Protein AF-A0A2L2Z4P5-F1 (afdb_monomer_lite)

Sequence (107 aa):
PPSGTNYYIAVEQLKSRFAKDELLIQIYVRDLLNLVLTQAKSGENFTLRVLYDKLETQLRALETLGVTSEKYEAMLYPLVESALPEELIKEWERTRSRVDDKDDANI

Secondary structure (DSSP, 8-state):
---HHHHHHHHHHHHHHH--HHHHHHHHHHHHHHHHHHHHSSS-PPPHHHHHHHHHHHHHHHHHTT--HHHHHHHHHHHHHHHS-HHHHHHHHHHHHHHHHHHHTT-

Structure (mmCIF, N/CA/C/O backbone):
data_AF-A0A2L2Z4P5-F1
#
_entry.id   AF-A0A2L2Z4P5-F1
#
loop_
_atom_site.group_PDB
_atom_site.id
_atom_site.type_symbol
_atom_site.label_atom_id
_atom_site.label_alt_id
_atom_site.label_comp_id
_atom_site.label_asym_id
_atom_site.label_entity_id
_atom_site.label_seq_id
_atom_site.pdbx_PDB_ins_code
_atom_site.Cartn_x
_atom_site.Cartn_y
_atom_site.Cartn_z
_atom_site.occupancy
_atom_site.B_iso_or_equiv
_atom_site.auth_seq_id
_atom_site.auth_comp_id
_atom_site.auth_asym_id
_atom_site.auth_atom_id
_atom_site.pdbx_PDB_model_num
ATOM 1 N N . PRO A 1 1 ? -23.200 -7.104 33.982 1.00 61.97 1 PRO A N 1
ATOM 2 C CA . PRO A 1 1 ? -24.461 -7.329 33.228 1.00 61.97 1 PRO A CA 1
ATOM 3 C C . PRO A 1 1 ? -24.283 -6.991 31.740 1.00 61.97 1 PRO A C 1
ATOM 5 O O . PRO A 1 1 ? -23.723 -5.938 31.451 1.00 61.97 1 PRO A O 1
ATOM 8 N N . PRO A 1 2 ? -24.699 -7.852 30.800 1.00 66.00 2 PRO A N 1
ATOM 9 C CA . PRO A 1 2 ? -24.714 -7.496 29.385 1.00 66.00 2 PRO A CA 1
ATOM 10 C C . PRO A 1 2 ? -25.730 -6.366 29.160 1.00 66.00 2 PRO A C 1
ATOM 12 O O . PRO A 1 2 ? -26.916 -6.515 29.441 1.00 66.00 2 PRO A O 1
ATOM 15 N N . SER A 1 3 ? -25.239 -5.209 28.721 1.00 78.19 3 SER A N 1
ATOM 16 C CA . SER A 1 3 ? -26.021 -4.015 28.387 1.00 78.19 3 SER A CA 1
ATOM 17 C C . SER A 1 3 ? -25.355 -3.320 27.201 1.00 78.19 3 SER A C 1
ATOM 19 O O . SER A 1 3 ? -24.142 -3.450 27.025 1.00 78.19 3 SER A O 1
ATOM 21 N N . GLY A 1 4 ? -26.114 -2.573 26.392 1.00 81.94 4 GLY A N 1
ATOM 22 C CA . GLY A 1 4 ? -25.573 -1.860 25.221 1.00 81.94 4 GLY A CA 1
ATOM 23 C C . GLY A 1 4 ? -24.356 -0.985 25.552 1.00 81.94 4 GLY A C 1
ATOM 24 O O . GLY A 1 4 ? -23.376 -0.973 24.812 1.00 81.94 4 GLY A O 1
ATOM 25 N N . THR A 1 5 ? -24.366 -0.345 26.723 1.00 85.31 5 THR A N 1
ATOM 26 C CA . THR A 1 5 ? -23.254 0.468 27.236 1.00 85.31 5 THR A CA 1
ATOM 27 C C . THR A 1 5 ? -21.990 -0.355 27.488 1.00 85.31 5 THR A C 1
ATOM 29 O O . THR A 1 5 ? -20.895 0.071 27.132 1.00 85.31 5 THR A O 1
ATOM 32 N N . ASN A 1 6 ? -22.125 -1.562 28.045 1.00 86.12 6 ASN A N 1
ATOM 33 C CA . ASN A 1 6 ? -20.977 -2.431 28.306 1.00 86.12 6 ASN A CA 1
ATOM 34 C C . ASN A 1 6 ? -20.357 -2.985 27.015 1.00 86.12 6 ASN A C 1
ATOM 36 O O . ASN A 1 6 ? -19.147 -3.203 26.979 1.00 86.12 6 ASN A O 1
ATOM 40 N N . TYR A 1 7 ? -21.144 -3.161 25.946 1.00 88.81 7 TYR A N 1
ATOM 41 C CA . TYR A 1 7 ? -20.605 -3.527 24.632 1.00 88.81 7 TYR A CA 1
ATOM 42 C C . TYR A 1 7 ? -19.764 -2.406 24.021 1.00 88.81 7 TYR A C 1
ATOM 44 O O . TYR A 1 7 ? -18.680 -2.682 23.513 1.00 88.81 7 TYR A O 1
ATOM 52 N N . TYR A 1 8 ? -20.212 -1.150 24.114 1.00 90.62 8 TYR A N 1
ATOM 53 C CA . TYR A 1 8 ? -19.430 -0.006 23.636 1.00 90.62 8 TYR A CA 1
ATOM 54 C C . TYR A 1 8 ? -18.069 0.079 24.342 1.00 90.62 8 TYR A C 1
ATOM 56 O O . TYR A 1 8 ? -17.033 0.146 23.684 1.00 90.62 8 TYR A O 1
ATOM 64 N N . ILE A 1 9 ? -18.065 -0.032 25.675 1.00 91.62 9 ILE A N 1
ATOM 65 C CA . ILE A 1 9 ? -16.839 -0.004 26.486 1.00 91.62 9 ILE A CA 1
ATOM 66 C C . ILE A 1 9 ? -15.901 -1.158 26.107 1.00 91.62 9 ILE A C 1
ATOM 68 O O . ILE A 1 9 ? -14.699 -0.950 25.956 1.00 91.62 9 ILE A O 1
ATOM 72 N N . ALA A 1 10 ? -16.431 -2.370 25.912 1.00 92.06 10 ALA A N 1
ATOM 73 C CA . ALA A 1 10 ? -15.626 -3.514 25.488 1.00 92.06 10 ALA A CA 1
ATOM 74 C C . ALA A 1 10 ? -14.997 -3.294 24.101 1.00 92.06 10 ALA A C 1
ATOM 76 O O . ALA A 1 10 ? -13.816 -3.583 23.910 1.00 92.06 10 ALA A O 1
ATOM 77 N N . VAL A 1 11 ? -15.753 -2.743 23.146 1.00 90.31 11 VAL A N 1
ATOM 78 C CA . VAL A 1 11 ? -15.245 -2.415 21.805 1.00 90.31 11 VAL A CA 1
ATOM 79 C C . VAL A 1 11 ? -14.164 -1.337 21.872 1.00 90.31 11 VAL A C 1
ATOM 81 O O . VAL A 1 11 ? -13.130 -1.489 21.225 1.00 90.31 11 VAL A O 1
ATOM 84 N N . GLU A 1 12 ? -14.347 -0.282 22.667 1.00 91.12 12 GLU A N 1
ATOM 85 C CA . GLU A 1 12 ? -13.320 0.752 22.836 1.00 91.12 12 GLU A CA 1
ATOM 86 C C . GLU A 1 12 ? -12.050 0.220 23.492 1.00 91.12 12 GLU A C 1
ATOM 88 O O . GLU A 1 12 ? -10.956 0.525 23.026 1.00 91.12 12 GLU A O 1
ATOM 93 N N . GLN A 1 13 ? -12.162 -0.624 24.520 1.00 90.88 13 GLN A N 1
ATOM 94 C CA . GLN A 1 13 ? -10.989 -1.237 25.144 1.00 90.88 13 GLN A CA 1
ATOM 95 C C . GLN A 1 13 ? -10.231 -2.145 24.171 1.00 90.88 13 GLN A C 1
ATOM 97 O O . GLN A 1 13 ? -8.998 -2.141 24.154 1.00 90.88 13 GLN A O 1
ATOM 102 N N . LEU A 1 14 ? -10.949 -2.893 23.328 1.00 90.50 14 LEU A N 1
ATOM 103 C CA . LEU A 1 14 ? -10.336 -3.704 22.278 1.00 90.50 14 LEU A CA 1
ATOM 104 C C . LEU A 1 14 ? -9.640 -2.828 21.233 1.00 90.50 14 LEU A C 1
ATOM 106 O O . LEU A 1 14 ? -8.487 -3.094 20.900 1.00 90.50 14 LEU A O 1
ATOM 110 N N . LYS A 1 15 ? -10.286 -1.757 20.763 1.00 87.19 15 LYS A N 1
ATOM 111 C CA . LYS A 1 15 ? -9.672 -0.802 19.831 1.0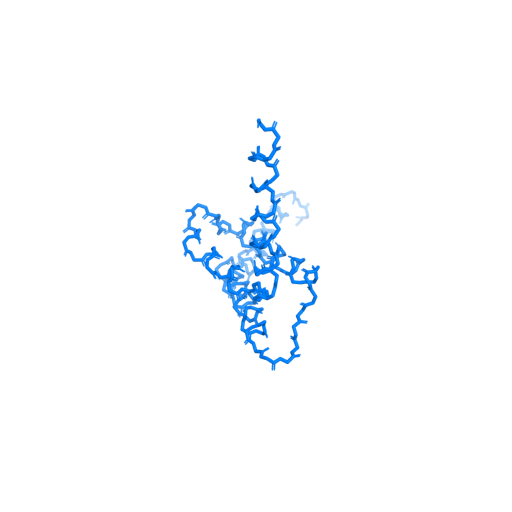0 87.19 15 LYS A CA 1
ATOM 112 C C . LYS A 1 15 ? -8.442 -0.135 20.445 1.00 87.19 15 LYS A C 1
ATOM 114 O O . LYS A 1 15 ? -7.379 -0.183 19.852 1.00 87.19 15 LYS A O 1
ATOM 119 N N . SER A 1 16 ? -8.529 0.377 21.668 1.00 86.50 16 SER A N 1
ATOM 120 C CA . SER A 1 16 ? -7.392 1.001 22.357 1.00 86.50 16 SER A CA 1
ATOM 121 C C . SER A 1 16 ? -6.199 0.048 22.507 1.00 86.50 16 SER A C 1
ATOM 123 O O . SER A 1 16 ? -5.046 0.449 22.352 1.00 86.50 16 SER A O 1
ATOM 125 N N . ARG A 1 17 ? -6.461 -1.237 22.773 1.00 87.69 17 ARG A N 1
ATOM 126 C CA . ARG A 1 17 ? -5.405 -2.236 22.955 1.00 87.69 17 ARG A CA 1
ATOM 127 C C . ARG A 1 17 ? -4.808 -2.743 21.639 1.00 87.69 17 ARG A C 1
ATOM 129 O O . ARG A 1 17 ? -3.605 -3.018 21.605 1.00 87.69 17 ARG A O 1
ATOM 136 N N . PHE A 1 18 ? -5.623 -2.894 20.592 1.00 82.00 18 PHE A N 1
ATOM 137 C CA . PHE A 1 18 ? -5.253 -3.615 19.366 1.00 82.00 18 PHE A CA 1
ATOM 138 C C . PHE A 1 18 ? -5.308 -2.784 18.074 1.00 82.00 18 PHE A C 1
ATOM 140 O O . PHE A 1 18 ? -4.530 -3.061 17.166 1.00 82.00 18 PHE A O 1
ATOM 147 N N . ALA A 1 19 ? -6.167 -1.769 17.976 1.00 80.38 19 ALA A N 1
ATOM 148 C CA . ALA A 1 19 ? -6.252 -0.868 16.823 1.00 80.38 19 ALA A CA 1
ATOM 149 C C . ALA A 1 19 ? -5.189 0.234 16.939 1.00 80.38 19 ALA A C 1
ATOM 151 O O . ALA A 1 19 ? -5.456 1.372 17.319 1.00 80.38 19 ALA A O 1
ATOM 152 N N . LYS A 1 20 ? -3.937 -0.156 16.683 1.00 88.56 20 LYS A N 1
ATOM 153 C CA . LYS A 1 20 ? -2.788 0.751 16.638 1.00 88.56 20 LYS A CA 1
ATOM 154 C C . LYS A 1 20 ? -2.556 1.189 15.198 1.00 88.56 20 LYS A C 1
ATOM 156 O O . LYS A 1 20 ? -1.703 0.622 14.517 1.00 88.56 20 LYS A O 1
ATOM 161 N N . ASP A 1 21 ? -3.315 2.181 14.753 1.00 87.00 21 ASP A N 1
ATOM 162 C CA . ASP A 1 21 ? -3.308 2.641 13.358 1.00 87.00 21 ASP A CA 1
ATOM 163 C C . ASP A 1 21 ? -1.903 3.028 12.880 1.00 87.00 21 ASP A C 1
ATOM 165 O O . ASP A 1 21 ? -1.495 2.626 11.799 1.00 87.00 21 ASP A O 1
ATOM 169 N N . GLU A 1 22 ? -1.102 3.691 13.718 1.00 86.44 22 GLU A N 1
ATOM 170 C CA . GLU A 1 22 ? 0.289 4.044 13.393 1.00 86.44 22 GLU A CA 1
ATOM 171 C C . GLU A 1 22 ? 1.169 2.812 13.111 1.00 86.44 22 GLU A C 1
ATOM 173 O O . GLU A 1 22 ? 1.957 2.798 12.163 1.00 86.44 22 GLU A O 1
ATOM 178 N N . LEU A 1 23 ? 0.996 1.741 13.893 1.00 90.00 23 LEU A N 1
ATOM 179 C CA . LEU A 1 23 ? 1.706 0.482 13.673 1.00 90.00 23 LEU A CA 1
ATOM 180 C C . LEU A 1 23 ? 1.235 -0.197 12.383 1.00 90.00 23 LEU A C 1
ATOM 182 O O . LEU A 1 23 ? 2.057 -0.712 11.628 1.00 90.00 23 LEU A O 1
ATOM 186 N N . LEU A 1 24 ? -0.075 -0.197 12.124 1.00 89.25 24 LEU A N 1
ATOM 187 C CA . LEU A 1 24 ? -0.647 -0.767 10.904 1.00 89.25 24 LEU A CA 1
ATOM 188 C C . LEU A 1 24 ? -0.162 -0.016 9.660 1.00 89.25 24 LEU A C 1
ATOM 190 O O . LEU A 1 24 ? 0.269 -0.653 8.704 1.00 89.25 24 LEU A O 1
ATOM 194 N N . ILE A 1 25 ? -0.129 1.319 9.705 1.00 89.38 25 ILE A N 1
ATOM 195 C CA . ILE A 1 25 ? 0.454 2.156 8.650 1.00 89.38 25 ILE A CA 1
ATOM 196 C C . ILE A 1 25 ? 1.903 1.735 8.395 1.00 89.38 25 ILE A C 1
ATOM 198 O O . ILE A 1 25 ? 2.283 1.501 7.249 1.00 89.38 25 ILE A O 1
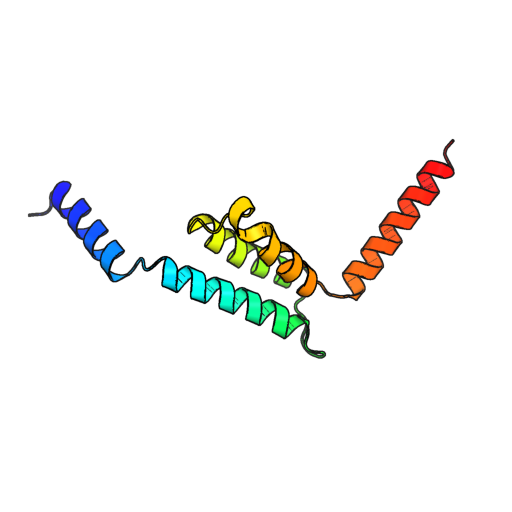ATOM 202 N N . GLN A 1 26 ? 2.711 1.580 9.448 1.00 90.25 26 GLN A N 1
ATOM 203 C CA . GLN A 1 26 ? 4.107 1.173 9.298 1.00 90.25 26 GLN A CA 1
ATOM 204 C C . GLN A 1 26 ? 4.253 -0.211 8.646 1.00 90.25 26 GLN A C 1
ATOM 206 O O . GLN A 1 26 ? 5.165 -0.411 7.840 1.00 90.25 26 GLN A O 1
ATOM 211 N N . ILE A 1 27 ? 3.383 -1.161 8.995 1.00 91.75 27 ILE A N 1
ATOM 212 C CA . ILE A 1 27 ? 3.371 -2.506 8.407 1.00 91.75 27 ILE A CA 1
ATOM 213 C C . ILE A 1 27 ? 3.030 -2.421 6.918 1.00 91.75 27 ILE A C 1
ATOM 215 O O . ILE A 1 27 ? 3.810 -2.900 6.100 1.00 91.75 27 ILE A O 1
ATOM 219 N N . TYR A 1 28 ? 1.941 -1.743 6.555 1.00 91.81 28 TYR A N 1
ATOM 220 C CA . TYR A 1 28 ? 1.505 -1.647 5.161 1.00 91.81 28 TYR A CA 1
ATOM 221 C C . TYR A 1 28 ? 2.498 -0.880 4.279 1.00 91.81 28 TYR A C 1
ATOM 223 O O . TYR A 1 28 ? 2.785 -1.306 3.162 1.00 91.81 28 TYR A O 1
ATOM 231 N N . VAL A 1 29 ? 3.112 0.198 4.785 1.00 90.19 29 VAL A N 1
ATOM 232 C CA . VAL A 1 29 ? 4.194 0.897 4.068 1.00 90.19 29 VAL A CA 1
ATOM 233 C C . VAL A 1 29 ? 5.397 -0.025 3.861 1.00 90.19 29 VAL A C 1
ATOM 235 O O . VAL A 1 29 ? 5.988 -0.040 2.782 1.00 90.19 29 VAL A O 1
ATOM 238 N N . ARG A 1 30 ? 5.767 -0.825 4.868 1.00 92.75 30 ARG A N 1
ATOM 239 C CA . ARG A 1 30 ? 6.877 -1.779 4.748 1.00 92.75 30 ARG A CA 1
ATOM 240 C C . ARG A 1 30 ? 6.571 -2.887 3.745 1.00 92.75 30 ARG A C 1
ATOM 242 O O . ARG A 1 30 ? 7.458 -3.256 2.981 1.00 92.75 30 ARG A O 1
ATOM 249 N N . ASP A 1 31 ? 5.345 -3.391 3.722 1.00 92.19 31 ASP A N 1
ATOM 250 C CA . ASP A 1 31 ? 4.912 -4.400 2.756 1.00 92.19 31 ASP A CA 1
ATOM 251 C C . ASP A 1 31 ? 4.905 -3.845 1.330 1.00 92.19 31 ASP A C 1
ATOM 253 O O . ASP A 1 31 ? 5.363 -4.518 0.405 1.00 92.19 31 ASP A O 1
ATOM 257 N N . LEU A 1 32 ? 4.479 -2.593 1.160 1.00 91.50 32 LEU A N 1
ATOM 258 C CA . LEU A 1 32 ? 4.535 -1.888 -0.115 1.00 91.50 32 LEU A CA 1
ATOM 259 C C . LEU A 1 32 ? 5.989 -1.712 -0.596 1.00 91.50 32 LEU A C 1
ATOM 261 O O . LEU A 1 32 ? 6.305 -2.033 -1.739 1.00 91.50 32 LEU A O 1
ATOM 265 N N . LEU A 1 33 ? 6.903 -1.305 0.292 1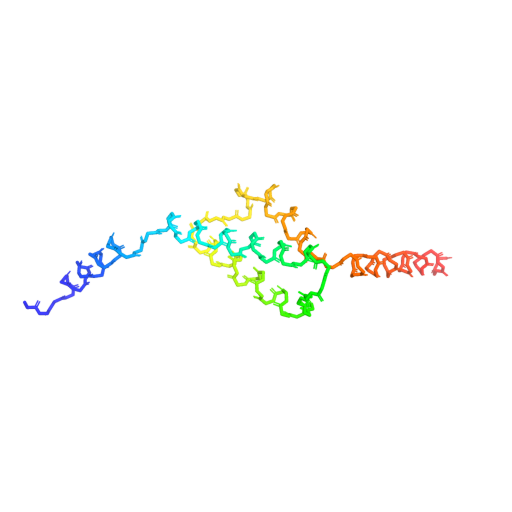.00 91.25 33 LEU A N 1
ATOM 266 C CA . LEU A 1 33 ? 8.340 -1.230 -0.007 1.00 91.25 33 LEU A CA 1
ATOM 267 C C . LEU A 1 33 ? 8.934 -2.597 -0.359 1.00 91.25 33 LEU A C 1
ATOM 269 O O . LEU A 1 33 ? 9.707 -2.709 -1.308 1.00 91.25 33 LEU A O 1
ATOM 273 N N . ASN A 1 34 ? 8.572 -3.646 0.380 1.00 91.31 34 ASN A N 1
ATOM 274 C CA . ASN A 1 34 ? 9.024 -5.005 0.095 1.00 91.31 34 ASN A CA 1
ATOM 275 C C . ASN A 1 34 ? 8.567 -5.467 -1.288 1.00 91.31 34 ASN A C 1
ATOM 277 O O . ASN A 1 34 ? 9.335 -6.121 -1.993 1.00 91.31 34 ASN A O 1
ATOM 281 N N . LEU A 1 35 ? 7.343 -5.119 -1.687 1.00 90.69 35 LEU A N 1
ATOM 282 C CA . LEU A 1 35 ? 6.805 -5.434 -3.004 1.00 90.69 35 LEU A CA 1
ATOM 283 C C . LEU A 1 35 ? 7.611 -4.740 -4.109 1.00 90.69 35 LEU A C 1
ATOM 285 O O . LEU A 1 35 ? 8.057 -5.420 -5.032 1.00 90.69 35 LEU A O 1
ATOM 289 N N . VAL A 1 36 ? 7.892 -3.441 -3.967 1.00 88.94 36 VAL A N 1
ATOM 290 C CA . VAL A 1 36 ? 8.740 -2.675 -4.903 1.00 88.94 36 VAL A CA 1
ATOM 291 C C . VAL A 1 36 ? 10.138 -3.282 -5.001 1.00 88.94 36 VAL A C 1
ATOM 293 O O . VAL A 1 36 ? 10.630 -3.556 -6.090 1.00 88.94 36 VAL A O 1
ATOM 296 N N . LEU A 1 37 ? 10.778 -3.551 -3.860 1.00 88.81 37 LEU A N 1
ATOM 297 C CA . LEU A 1 37 ? 12.124 -4.125 -3.817 1.00 88.81 37 LEU A CA 1
ATOM 298 C C . LEU A 1 37 ? 12.183 -5.542 -4.387 1.00 88.81 37 LEU A C 1
ATOM 300 O O . LEU A 1 37 ? 13.221 -5.943 -4.904 1.00 88.81 37 LEU A O 1
ATOM 304 N N . THR A 1 38 ? 11.107 -6.315 -4.255 1.00 88.69 38 THR A N 1
ATOM 305 C CA . THR A 1 38 ? 11.012 -7.645 -4.866 1.00 88.69 38 THR A CA 1
ATOM 306 C C . THR A 1 38 ? 10.960 -7.514 -6.379 1.00 88.69 38 THR A C 1
ATOM 308 O O . THR A 1 38 ? 11.712 -8.193 -7.065 1.00 88.69 38 THR A O 1
ATOM 311 N N . GLN A 1 39 ? 10.167 -6.569 -6.881 1.00 85.94 39 GLN A N 1
ATOM 312 C CA . GLN A 1 39 ? 9.998 -6.350 -8.312 1.00 85.94 39 GLN A CA 1
ATOM 313 C C . GLN A 1 39 ? 11.211 -5.688 -8.987 1.00 85.94 39 GLN A C 1
ATOM 315 O O . GLN A 1 39 ? 11.467 -5.901 -10.169 1.00 85.94 39 GLN A O 1
ATOM 320 N N . ALA A 1 40 ? 12.003 -4.928 -8.229 1.00 83.19 40 ALA A N 1
ATOM 321 C CA . ALA A 1 40 ? 13.269 -4.366 -8.693 1.00 83.19 40 ALA A CA 1
ATOM 322 C C . ALA A 1 40 ? 14.405 -5.406 -8.775 1.00 83.19 40 ALA A C 1
ATOM 324 O O . ALA A 1 40 ? 15.419 -5.166 -9.435 1.00 83.19 40 ALA A O 1
ATOM 325 N N . LYS A 1 41 ? 14.286 -6.555 -8.094 1.00 83.44 41 LYS A N 1
ATOM 326 C CA . LYS A 1 41 ? 15.297 -7.618 -8.154 1.00 83.44 41 LYS A CA 1
ATOM 327 C C . LYS A 1 41 ? 15.086 -8.459 -9.408 1.00 83.44 41 LYS A C 1
ATOM 329 O O . LYS A 1 41 ? 14.028 -9.037 -9.624 1.00 83.44 41 LYS A O 1
ATOM 334 N N . SER A 1 42 ? 16.135 -8.599 -10.207 1.00 64.88 42 SER A N 1
ATOM 335 C CA . SER A 1 42 ? 16.143 -9.466 -11.382 1.00 64.88 42 SER A CA 1
ATOM 336 C C . SER A 1 42 ? 16.049 -10.940 -10.963 1.00 64.88 42 SER A C 1
ATOM 338 O O . SER A 1 42 ? 17.021 -11.530 -10.496 1.00 64.88 42 SER A O 1
ATOM 340 N N . GLY A 1 43 ? 14.863 -11.537 -11.112 1.00 69.12 43 GLY A N 1
ATOM 341 C CA . GLY A 1 43 ? 14.654 -12.968 -10.879 1.00 69.12 43 GLY A CA 1
ATOM 342 C C . GLY A 1 43 ? 13.187 -13.384 -10.828 1.00 69.12 43 GLY A C 1
ATOM 343 O O . GLY A 1 43 ? 12.719 -14.090 -11.717 1.00 69.12 43 GLY A O 1
ATOM 344 N N . GLU A 1 44 ? 12.462 -12.949 -9.798 1.00 66.56 44 GLU A N 1
ATOM 345 C CA . GLU A 1 44 ? 11.113 -13.437 -9.489 1.00 66.56 44 GLU A CA 1
ATOM 346 C C . GLU A 1 44 ? 10.124 -12.268 -9.449 1.00 66.56 44 GLU A C 1
ATOM 348 O O . GLU A 1 44 ? 9.838 -11.683 -8.407 1.00 66.56 44 GLU A O 1
ATOM 353 N N . ASN A 1 45 ? 9.633 -11.906 -10.631 1.00 77.25 45 ASN A N 1
ATOM 354 C CA . ASN A 1 45 ? 8.676 -10.824 -10.787 1.00 77.25 45 ASN A CA 1
ATOM 355 C C . ASN A 1 45 ? 7.247 -11.350 -10.652 1.00 77.25 45 ASN A C 1
ATOM 357 O O . ASN A 1 45 ? 6.873 -12.352 -11.269 1.00 77.25 45 ASN A O 1
ATOM 361 N N . PHE A 1 46 ? 6.411 -10.640 -9.897 1.00 83.88 46 PHE A N 1
ATOM 362 C CA . PHE A 1 46 ? 4.977 -10.907 -9.889 1.00 83.88 46 PHE A CA 1
ATOM 363 C C . PHE A 1 46 ? 4.400 -10.720 -11.295 1.00 83.88 46 PHE A C 1
ATOM 365 O O . PHE A 1 46 ? 4.778 -9.795 -12.018 1.00 83.88 46 PHE A O 1
ATOM 372 N N . THR A 1 47 ? 3.435 -11.566 -11.664 1.00 87.69 47 THR A N 1
ATOM 373 C CA . THR A 1 47 ? 2.576 -11.269 -12.819 1.00 87.69 47 THR A CA 1
ATOM 374 C C . THR A 1 47 ? 1.842 -9.949 -12.581 1.00 87.69 47 THR A C 1
ATOM 376 O O . THR A 1 47 ? 1.533 -9.612 -11.437 1.00 87.69 47 THR A O 1
ATOM 379 N N . LEU A 1 48 ? 1.505 -9.225 -13.650 1.00 86.75 48 LEU A N 1
ATOM 380 C CA . LEU A 1 48 ? 0.839 -7.919 -13.556 1.00 86.75 48 LEU A CA 1
ATOM 381 C C . LEU A 1 48 ? -0.435 -7.947 -12.713 1.00 86.75 48 LEU A C 1
ATOM 383 O O . LEU A 1 48 ? -0.660 -7.056 -11.902 1.00 86.75 48 LEU A O 1
ATOM 387 N N . ARG A 1 49 ? -1.240 -9.003 -12.863 1.00 90.00 49 ARG A N 1
ATOM 388 C CA . ARG A 1 49 ? -2.458 -9.190 -12.074 1.00 90.00 49 ARG A CA 1
ATOM 389 C C . ARG A 1 49 ? -2.152 -9.293 -10.581 1.00 90.00 49 ARG A C 1
ATOM 391 O O . ARG A 1 49 ? -2.754 -8.590 -9.784 1.00 90.00 49 ARG A O 1
ATOM 398 N N . VAL A 1 50 ? -1.193 -10.143 -10.211 1.00 91.44 50 VAL A N 1
ATOM 399 C CA . VAL A 1 50 ? -0.810 -10.341 -8.804 1.00 91.44 50 VAL A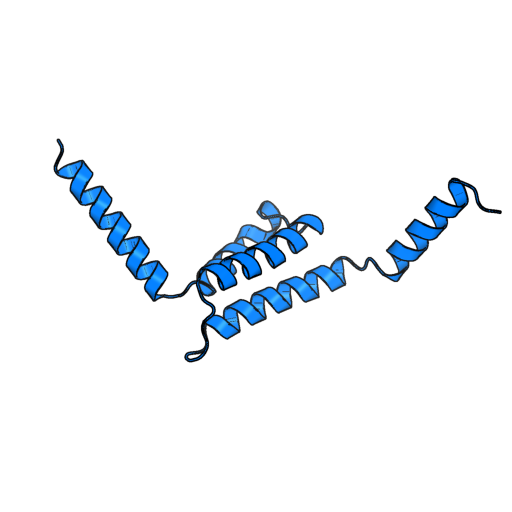 CA 1
ATOM 400 C C . VAL A 1 50 ? -0.183 -9.076 -8.221 1.00 91.44 50 VAL A C 1
ATOM 402 O O . VAL A 1 50 ? -0.435 -8.748 -7.064 1.00 91.44 50 VAL A O 1
ATOM 405 N N . LEU A 1 51 ? 0.621 -8.368 -9.015 1.00 90.81 51 LEU A N 1
ATOM 406 C CA . LEU A 1 51 ? 1.216 -7.095 -8.632 1.00 90.81 51 LEU A CA 1
ATOM 407 C C . LEU A 1 51 ? 0.133 -6.053 -8.333 1.00 90.81 51 LEU A C 1
ATOM 409 O O . LEU A 1 51 ? 0.149 -5.458 -7.259 1.00 90.81 51 LEU A O 1
ATOM 413 N N . TYR A 1 52 ? -0.825 -5.890 -9.248 1.00 90.56 52 TYR A N 1
ATOM 414 C CA . TYR A 1 52 ? -1.954 -4.978 -9.092 1.00 90.56 52 TYR A CA 1
ATOM 415 C C . TYR A 1 52 ? -2.787 -5.315 -7.852 1.00 90.56 52 TYR A C 1
ATOM 417 O O . TYR A 1 52 ? -2.974 -4.453 -6.999 1.00 90.56 52 TYR A O 1
ATOM 425 N N . ASP A 1 53 ? -3.206 -6.576 -7.697 1.00 94.00 53 ASP A N 1
ATOM 426 C CA . ASP A 1 53 ? -4.028 -7.011 -6.561 1.00 94.00 53 ASP A CA 1
ATOM 427 C C . ASP A 1 53 ? -3.328 -6.721 -5.219 1.00 94.00 53 ASP A C 1
ATOM 429 O O . ASP A 1 53 ? -3.955 -6.280 -4.251 1.00 94.00 53 ASP A O 1
ATOM 433 N N . LYS A 1 54 ? -2.007 -6.938 -5.154 1.00 92.62 54 LYS A N 1
ATOM 434 C CA . LYS A 1 54 ? -1.207 -6.656 -3.957 1.00 92.62 54 LYS A CA 1
ATOM 435 C C . LYS A 1 54 ? -1.054 -5.157 -3.700 1.00 92.62 54 LYS A C 1
ATOM 437 O O . LYS A 1 54 ? -1.256 -4.747 -2.560 1.00 92.62 54 LYS A O 1
ATOM 442 N N . LEU A 1 55 ? -0.710 -4.359 -4.713 1.00 91.25 55 LEU A N 1
ATOM 443 C CA . LEU A 1 55 ? -0.597 -2.900 -4.591 1.00 91.25 55 LEU A CA 1
ATOM 444 C C . LEU A 1 55 ? -1.923 -2.293 -4.124 1.00 91.25 55 LEU A C 1
ATOM 446 O O . LEU A 1 55 ? -1.946 -1.580 -3.124 1.00 91.25 55 LEU A O 1
ATOM 450 N N . GLU A 1 56 ? -3.027 -2.653 -4.778 1.00 91.69 56 GLU A N 1
ATOM 451 C CA . GLU A 1 56 ? -4.377 -2.190 -4.447 1.00 91.69 56 GLU A CA 1
ATOM 452 C C . GLU A 1 56 ? -4.757 -2.547 -3.005 1.00 91.69 56 GLU A C 1
ATOM 454 O O . GLU A 1 56 ? -5.285 -1.714 -2.271 1.00 91.69 56 GLU A O 1
ATOM 459 N N . THR A 1 57 ? -4.440 -3.769 -2.560 1.00 94.06 57 THR A N 1
ATOM 460 C CA . THR A 1 57 ? -4.713 -4.202 -1.181 1.00 94.06 57 THR A CA 1
ATOM 461 C C . THR A 1 57 ? -4.005 -3.309 -0.160 1.00 94.06 57 THR A C 1
ATOM 463 O O . THR A 1 57 ? -4.630 -2.873 0.807 1.00 94.06 57 THR A O 1
ATOM 466 N N . GLN A 1 58 ? -2.718 -3.016 -0.374 1.00 91.00 58 GLN A N 1
ATOM 467 C CA . GLN A 1 58 ? -1.939 -2.176 0.540 1.00 91.00 58 GLN A CA 1
ATOM 468 C C . GLN A 1 58 ? -2.403 -0.715 0.504 1.00 91.00 58 GLN A C 1
ATOM 470 O O . GLN A 1 58 ? -2.575 -0.100 1.556 1.00 91.00 58 GLN A O 1
ATOM 475 N N . LEU A 1 59 ? -2.659 -0.171 -0.689 1.00 90.75 59 LEU A N 1
ATOM 476 C CA . LEU A 1 59 ? -3.127 1.205 -0.865 1.00 90.75 59 LEU A CA 1
ATOM 477 C C . LEU A 1 59 ? -4.502 1.425 -0.226 1.00 90.75 59 LEU A C 1
ATOM 479 O O . LEU A 1 59 ? -4.674 2.393 0.511 1.00 90.75 59 LE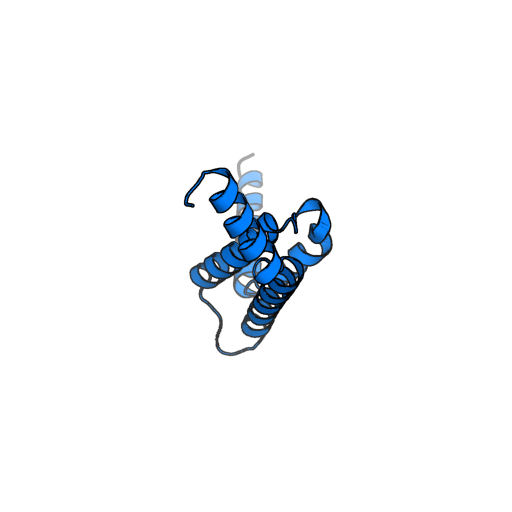U A O 1
ATOM 483 N N . ARG A 1 60 ? -5.450 0.497 -0.406 1.00 92.00 60 ARG A N 1
ATOM 484 C CA . ARG A 1 60 ? -6.761 0.571 0.259 1.00 92.00 60 ARG A CA 1
ATOM 485 C C . ARG A 1 60 ? -6.645 0.480 1.771 1.00 92.00 60 ARG A C 1
ATOM 487 O O . ARG A 1 60 ? -7.318 1.220 2.480 1.00 92.00 60 ARG A O 1
ATOM 494 N N . ALA A 1 61 ? -5.802 -0.416 2.283 1.00 91.00 61 ALA A N 1
ATOM 495 C CA . ALA A 1 61 ? -5.600 -0.539 3.722 1.00 91.00 61 ALA A CA 1
ATOM 496 C C . ALA A 1 61 ? -5.057 0.769 4.323 1.00 91.00 61 ALA A C 1
ATOM 498 O O . ALA A 1 61 ? -5.562 1.239 5.342 1.00 91.00 61 ALA A O 1
ATOM 499 N N . LEU A 1 62 ? -4.093 1.397 3.647 1.00 90.06 62 LEU A N 1
ATOM 500 C CA . LEU A 1 62 ? -3.562 2.712 4.001 1.00 90.06 62 LEU A CA 1
ATOM 501 C C . LEU A 1 62 ? -4.639 3.808 3.937 1.00 90.06 62 LEU A C 1
ATOM 503 O O . LEU A 1 62 ? -4.766 4.594 4.878 1.00 90.06 62 LEU A O 1
ATOM 507 N N . GLU A 1 63 ? -5.472 3.812 2.897 1.00 89.69 63 GLU A N 1
ATOM 508 C CA . GLU A 1 63 ? -6.583 4.757 2.754 1.00 89.69 63 GLU A CA 1
ATOM 509 C C . GLU A 1 63 ? -7.579 4.652 3.922 1.00 89.69 63 GLU A C 1
ATOM 511 O O . GLU A 1 63 ? -7.949 5.672 4.507 1.00 89.69 63 GLU A O 1
ATOM 516 N N . THR A 1 64 ? -7.941 3.432 4.352 1.00 89.31 64 THR A N 1
ATOM 517 C CA . THR A 1 64 ? -8.833 3.237 5.515 1.00 89.31 64 THR A CA 1
ATOM 518 C C . THR A 1 64 ? -8.258 3.758 6.834 1.00 89.31 64 THR A C 1
ATOM 520 O O . THR A 1 64 ? -9.016 4.049 7.758 1.00 89.31 64 THR A O 1
ATOM 523 N N . LEU A 1 65 ? -6.933 3.905 6.916 1.00 87.00 65 LEU A N 1
ATOM 524 C CA . LEU A 1 65 ? -6.212 4.440 8.073 1.00 87.00 65 LEU A CA 1
ATOM 525 C C . LEU A 1 65 ? -5.927 5.947 7.947 1.00 87.00 65 LEU A C 1
ATOM 527 O O . LEU A 1 65 ? -5.187 6.510 8.752 1.00 87.00 65 LEU A O 1
ATOM 531 N N . GLY A 1 66 ? -6.500 6.617 6.941 1.00 83.12 66 GLY A N 1
ATOM 532 C CA . GLY A 1 66 ? -6.337 8.056 6.725 1.00 83.12 66 GLY A CA 1
ATOM 533 C C . GLY A 1 66 ? -5.021 8.444 6.043 1.00 83.12 66 GLY A C 1
ATOM 534 O O . GLY A 1 66 ? -4.669 9.626 6.010 1.00 83.12 66 GLY A O 1
ATOM 535 N N . VAL A 1 67 ? -4.294 7.477 5.478 1.00 80.56 67 VAL A N 1
ATOM 536 C CA . VAL A 1 67 ? -3.172 7.725 4.563 1.00 80.56 67 VAL A CA 1
ATOM 537 C C . VAL A 1 67 ? -3.761 7.912 3.168 1.00 80.56 67 VAL A C 1
ATOM 539 O O . VAL A 1 67 ? -3.750 7.014 2.331 1.00 80.56 67 VAL A O 1
ATOM 542 N N . THR A 1 68 ? -4.369 9.076 2.955 1.00 75.50 68 THR A N 1
ATOM 543 C CA . THR A 1 68 ? -5.057 9.404 1.705 1.00 75.50 68 THR A CA 1
ATOM 544 C C . THR A 1 68 ? -4.075 9.820 0.617 1.00 75.50 68 THR A C 1
ATOM 546 O O . THR A 1 68 ? -2.981 10.321 0.902 1.00 75.50 68 THR A O 1
ATOM 549 N N . SER A 1 69 ? -4.498 9.650 -0.640 1.00 69.19 69 SER A N 1
ATOM 550 C CA . SER A 1 69 ? -3.736 10.089 -1.809 1.00 69.19 69 SER A CA 1
ATOM 551 C C . SER A 1 69 ? -3.331 11.561 -1.675 1.00 69.19 69 SER A C 1
ATOM 553 O O . SER A 1 69 ? -2.147 11.838 -1.722 1.00 69.19 69 SER A O 1
ATOM 555 N N . GLU A 1 70 ? -4.231 12.474 -1.298 1.00 74.12 70 GLU A N 1
ATOM 556 C CA . GLU A 1 70 ? -3.917 13.910 -1.139 1.00 74.12 70 GLU A CA 1
ATOM 557 C C . GLU A 1 70 ? -2.743 14.221 -0.192 1.00 74.12 70 GLU A C 1
ATOM 559 O O . GLU A 1 70 ? -1.993 15.172 -0.408 1.00 74.12 70 GLU A O 1
ATOM 564 N N . LYS A 1 71 ? -2.568 13.436 0.878 1.00 75.69 71 LYS A N 1
ATOM 565 C CA . LYS A 1 71 ? -1.532 13.692 1.890 1.00 75.69 71 LYS A CA 1
ATOM 566 C C . LYS A 1 71 ? -0.202 13.008 1.564 1.00 75.69 71 LYS A C 1
ATOM 568 O O . LYS A 1 71 ? 0.841 13.447 2.048 1.00 75.69 71 LYS A O 1
ATOM 573 N N . TYR A 1 72 ? -0.232 11.940 0.768 1.00 80.50 72 TYR A N 1
ATOM 574 C CA . TYR A 1 72 ? 0.925 11.077 0.513 1.00 80.50 72 TYR A CA 1
ATOM 575 C C . TYR A 1 72 ? 1.210 10.843 -0.979 1.00 80.50 72 TYR A C 1
ATOM 577 O O . TYR A 1 72 ? 2.070 10.027 -1.302 1.00 80.50 72 TYR A O 1
ATOM 585 N N . GLU A 1 73 ? 0.551 11.570 -1.887 1.00 81.69 73 GLU A N 1
ATOM 586 C CA . GLU A 1 73 ? 0.639 11.409 -3.348 1.00 81.69 73 GLU A CA 1
ATOM 587 C C . GLU A 1 73 ? 2.085 11.428 -3.834 1.00 81.69 73 GLU A C 1
ATOM 589 O O . GLU A 1 73 ? 2.532 10.514 -4.524 1.00 81.69 73 GLU A O 1
ATOM 594 N N . ALA A 1 74 ? 2.844 12.424 -3.366 1.00 84.25 74 ALA A N 1
ATOM 595 C CA . ALA A 1 74 ? 4.237 12.639 -3.740 1.00 84.25 74 ALA A CA 1
ATOM 596 C C . ALA A 1 74 ? 5.160 11.463 -3.373 1.00 84.25 74 ALA A C 1
ATOM 598 O O . ALA A 1 74 ? 6.230 11.324 -3.958 1.00 84.25 74 ALA A O 1
ATOM 599 N N . MET A 1 75 ? 4.765 10.623 -2.410 1.00 85.69 75 MET A N 1
ATOM 600 C CA . MET A 1 75 ? 5.492 9.407 -2.047 1.00 85.69 75 MET A CA 1
ATOM 601 C C . MET A 1 75 ? 4.886 8.166 -2.707 1.00 85.69 75 MET A C 1
ATOM 603 O O . MET A 1 75 ? 5.627 7.312 -3.180 1.00 85.69 75 MET A O 1
ATOM 607 N N . LEU A 1 76 ? 3.556 8.038 -2.725 1.00 85.38 76 LEU A N 1
ATOM 608 C CA . LEU A 1 76 ? 2.869 6.846 -3.224 1.00 85.38 76 LEU A CA 1
ATOM 609 C C . LEU A 1 76 ? 3.034 6.685 -4.736 1.00 85.38 76 LEU A C 1
ATOM 611 O O . LEU A 1 76 ? 3.267 5.568 -5.193 1.00 85.38 76 LEU A O 1
ATOM 615 N N . TYR A 1 77 ? 2.972 7.783 -5.493 1.00 87.00 77 TYR A N 1
ATOM 616 C CA . TYR A 1 77 ? 3.122 7.763 -6.946 1.00 87.00 77 TYR A CA 1
ATOM 617 C C . TYR A 1 77 ? 4.462 7.157 -7.397 1.00 87.00 77 TYR A C 1
ATOM 619 O O . TYR A 1 77 ? 4.431 6.120 -8.065 1.00 87.00 77 TYR A O 1
ATOM 627 N N . PRO A 1 78 ? 5.635 7.688 -6.984 1.00 88.12 78 PRO A N 1
ATOM 628 C CA . PRO A 1 78 ? 6.912 7.114 -7.404 1.00 88.12 78 PRO A CA 1
ATOM 629 C C . PRO A 1 78 ? 7.109 5.680 -6.896 1.00 88.12 78 PRO A C 1
ATOM 631 O O . PRO A 1 78 ? 7.834 4.902 -7.514 1.00 88.12 78 PRO A O 1
ATOM 634 N N . LEU A 1 79 ? 6.462 5.297 -5.790 1.00 88.12 79 LEU A N 1
ATOM 635 C CA . LEU A 1 79 ? 6.548 3.939 -5.262 1.00 88.12 79 LEU A CA 1
ATOM 636 C C . LEU A 1 79 ? 5.794 2.933 -6.134 1.00 88.12 79 LEU A C 1
ATOM 638 O O . LEU A 1 79 ? 6.321 1.867 -6.438 1.00 88.12 79 LEU A O 1
ATOM 642 N N . VAL A 1 80 ? 4.573 3.281 -6.545 1.00 87.94 80 VAL A N 1
ATOM 643 C CA . VAL A 1 80 ? 3.774 2.461 -7.462 1.00 87.94 80 VAL A CA 1
ATOM 644 C C . VAL A 1 80 ? 4.456 2.385 -8.822 1.00 87.94 80 VAL A C 1
ATOM 646 O O . VAL A 1 80 ? 4.584 1.292 -9.361 1.00 87.94 80 VAL A O 1
ATOM 649 N N . GLU A 1 81 ? 4.959 3.508 -9.337 1.00 87.75 81 GLU A N 1
ATOM 650 C CA . GLU A 1 81 ? 5.702 3.557 -10.599 1.00 87.75 81 GLU A CA 1
ATOM 651 C C . GLU A 1 81 ? 6.937 2.646 -10.562 1.00 87.75 81 GLU A C 1
ATOM 653 O O . GLU A 1 81 ? 7.128 1.825 -11.456 1.00 87.75 81 GLU A O 1
ATOM 658 N N . SER A 1 82 ? 7.711 2.697 -9.473 1.00 87.88 82 SER A N 1
ATOM 659 C CA . SER A 1 82 ? 8.889 1.838 -9.277 1.00 87.88 82 SER A CA 1
ATOM 660 C C . SER A 1 82 ? 8.551 0.349 -9.137 1.00 87.88 82 SER A C 1
ATOM 662 O O . SER A 1 82 ? 9.424 -0.496 -9.327 1.00 87.88 82 SER A O 1
ATOM 664 N N . ALA A 1 83 ? 7.312 0.003 -8.772 1.00 87.38 83 ALA A N 1
ATOM 665 C CA . ALA A 1 83 ? 6.859 -1.384 -8.711 1.00 87.38 83 ALA A CA 1
ATOM 666 C C . ALA A 1 83 ? 6.491 -1.947 -10.089 1.00 87.38 83 ALA A C 1
ATOM 668 O O . ALA A 1 83 ? 6.347 -3.159 -10.221 1.00 87.38 83 ALA A O 1
ATOM 669 N N . LEU A 1 84 ? 6.271 -1.115 -11.109 1.00 87.25 84 LEU A N 1
ATOM 670 C CA . LEU A 1 84 ? 5.834 -1.601 -12.413 1.00 87.25 84 LEU A CA 1
ATOM 671 C C . LEU A 1 84 ? 7.007 -2.225 -13.188 1.00 87.25 84 LEU A C 1
ATOM 673 O O . LEU A 1 84 ? 8.110 -1.678 -13.189 1.00 87.25 84 LEU A O 1
ATOM 677 N N . PRO A 1 85 ? 6.796 -3.355 -13.890 1.00 84.12 85 PRO A N 1
ATOM 678 C CA . PRO A 1 85 ? 7.823 -3.912 -14.760 1.00 84.12 85 PRO A CA 1
ATOM 679 C C . PRO A 1 85 ? 8.185 -2.933 -15.879 1.00 84.12 85 PRO A C 1
ATOM 681 O O . PRO A 1 85 ? 7.304 -2.434 -16.577 1.00 84.12 85 PRO A O 1
ATOM 684 N N . GLU A 1 86 ? 9.479 -2.727 -16.113 1.00 81.06 86 GLU A N 1
ATOM 685 C CA . GLU A 1 86 ? 9.973 -1.803 -17.143 1.00 81.06 86 GLU A CA 1
ATOM 686 C C . GLU A 1 86 ? 9.426 -2.135 -18.544 1.00 81.06 86 GLU A C 1
ATOM 688 O O . GLU A 1 86 ? 9.060 -1.248 -19.311 1.00 81.06 86 GLU A O 1
ATOM 693 N N . GLU A 1 87 ? 9.293 -3.426 -18.862 1.00 81.19 87 GLU A N 1
ATOM 694 C CA . GLU A 1 87 ? 8.722 -3.881 -20.135 1.00 81.19 87 GLU A CA 1
ATOM 695 C C . GLU A 1 87 ? 7.252 -3.474 -20.305 1.00 81.19 87 GLU A C 1
ATOM 697 O O . GLU A 1 87 ? 6.842 -3.140 -21.414 1.00 81.19 87 GLU A O 1
ATOM 702 N N . LEU A 1 88 ? 6.473 -3.414 -19.217 1.00 82.12 88 LEU A N 1
ATOM 703 C CA . LEU A 1 88 ? 5.098 -2.914 -19.275 1.00 82.12 88 LEU A CA 1
ATOM 704 C C . LEU A 1 88 ? 5.074 -1.429 -19.635 1.00 82.12 88 LEU A C 1
ATOM 706 O O . LEU A 1 88 ? 4.272 -1.013 -20.469 1.00 82.12 88 LEU A O 1
ATOM 710 N N . ILE A 1 89 ? 5.951 -0.637 -19.014 1.00 82.44 89 ILE A N 1
ATOM 711 C CA . ILE A 1 89 ? 6.044 0.805 -19.268 1.00 82.44 89 ILE A CA 1
ATOM 712 C C . ILE A 1 89 ? 6.410 1.039 -20.739 1.00 82.44 89 ILE A C 1
ATOM 714 O O . ILE A 1 89 ? 5.717 1.778 -21.439 1.00 82.44 89 ILE A O 1
ATOM 718 N N . LYS A 1 90 ? 7.415 0.316 -21.251 1.00 83.69 90 LYS A N 1
ATOM 719 C CA . LYS A 1 90 ? 7.820 0.371 -22.666 1.00 83.69 90 LYS A CA 1
ATOM 720 C C . LYS A 1 90 ? 6.690 -0.019 -23.620 1.00 83.69 90 LYS A C 1
ATOM 722 O O . LYS A 1 90 ? 6.509 0.617 -24.659 1.00 83.69 90 LYS A O 1
ATOM 727 N N . GLU A 1 91 ? 5.944 -1.084 -23.322 1.00 84.56 91 GLU A N 1
ATOM 728 C CA . GLU A 1 91 ? 4.807 -1.495 -24.154 1.00 84.56 91 GLU A CA 1
ATOM 729 C C . GLU A 1 91 ? 3.667 -0.475 -24.130 1.00 84.56 91 GLU A C 1
ATOM 731 O O . GLU A 1 91 ? 3.039 -0.224 -25.167 1.00 84.56 91 GLU A O 1
ATOM 736 N N . TRP A 1 92 ? 3.420 0.150 -22.981 1.00 84.00 92 TRP A N 1
ATOM 737 C CA . TRP A 1 92 ? 2.407 1.188 -22.859 1.00 84.00 92 TRP A CA 1
ATOM 738 C C . TRP A 1 92 ? 2.767 2.425 -23.686 1.00 84.00 92 TRP A C 1
ATOM 740 O O . TRP A 1 92 ? 1.940 2.885 -24.477 1.00 84.00 92 TRP A O 1
ATOM 750 N N . GLU A 1 93 ? 4.010 2.903 -23.599 1.00 84.81 93 GLU A N 1
ATOM 751 C CA . GLU A 1 93 ? 4.502 4.021 -24.415 1.00 84.81 93 GLU A CA 1
ATOM 752 C C . GLU A 1 93 ? 4.377 3.729 -25.915 1.00 84.81 93 GLU A C 1
ATOM 754 O O . GLU A 1 93 ? 3.818 4.534 -26.659 1.00 84.81 93 GLU A O 1
ATOM 759 N N . ARG A 1 94 ? 4.792 2.534 -26.361 1.00 86.12 94 ARG A N 1
ATOM 760 C CA . ARG A 1 94 ? 4.652 2.106 -27.766 1.00 86.12 94 ARG A CA 1
ATOM 761 C C . ARG A 1 94 ? 3.202 2.087 -28.236 1.00 86.12 94 ARG A C 1
ATOM 763 O O . ARG A 1 94 ? 2.920 2.410 -29.389 1.00 86.12 94 ARG A O 1
ATOM 770 N N . THR A 1 95 ? 2.286 1.657 -27.373 1.00 84.00 95 THR A N 1
ATOM 771 C CA . THR A 1 95 ? 0.856 1.619 -27.696 1.00 84.00 95 THR A CA 1
ATOM 772 C C . THR A 1 95 ? 0.292 3.028 -27.806 1.00 84.00 95 THR A C 1
ATOM 774 O O . THR A 1 95 ? -0.478 3.292 -28.723 1.00 84.00 95 THR A O 1
ATOM 777 N N . ARG A 1 96 ? 0.720 3.944 -26.931 1.00 81.69 96 ARG A N 1
ATOM 778 C CA . ARG A 1 96 ? 0.316 5.350 -26.962 1.00 81.69 96 ARG A CA 1
ATOM 779 C C . ARG A 1 96 ? 0.769 6.048 -28.245 1.00 81.69 96 ARG A C 1
ATOM 781 O O . ARG A 1 96 ? -0.065 6.6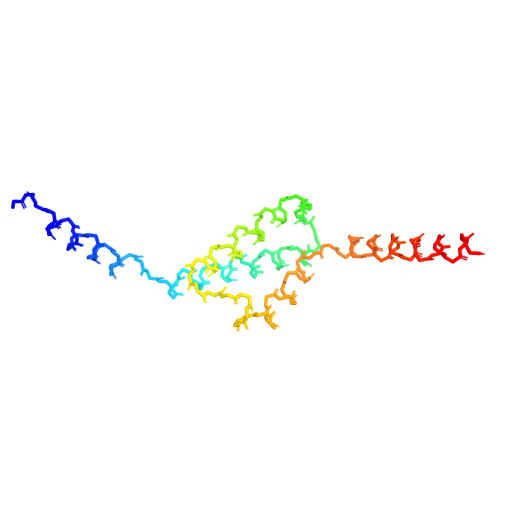41 -28.915 1.00 81.69 96 ARG A O 1
ATOM 788 N N . SER A 1 97 ? 2.032 5.888 -28.645 1.00 77.56 97 SER A N 1
ATOM 789 C CA . SER A 1 97 ? 2.539 6.464 -29.903 1.00 77.56 97 SER A CA 1
ATOM 790 C C . SER A 1 97 ? 1.776 5.961 -31.134 1.00 77.56 97 SER A C 1
ATOM 792 O O . SER A 1 97 ? 1.511 6.719 -32.055 1.00 77.56 97 SER A O 1
ATOM 794 N N . ARG A 1 98 ? 1.350 4.690 -31.134 1.00 73.81 98 ARG A N 1
ATOM 795 C CA . ARG A 1 98 ? 0.544 4.108 -32.223 1.00 73.81 98 ARG A CA 1
ATOM 796 C C . ARG A 1 98 ? -0.887 4.642 -32.309 1.00 73.81 98 ARG A C 1
ATOM 798 O O . ARG A 1 98 ? -1.531 4.427 -33.335 1.00 73.81 98 ARG A O 1
ATOM 805 N N . VAL A 1 99 ? -1.419 5.204 -31.225 1.00 70.38 99 VAL A N 1
ATOM 806 C CA . VAL A 1 99 ? -2.746 5.833 -31.215 1.00 70.38 99 VAL A CA 1
ATOM 807 C C . VAL A 1 99 ? -2.640 7.247 -31.780 1.00 70.38 99 VAL A C 1
ATOM 809 O O . VAL A 1 99 ? -3.407 7.558 -32.683 1.00 70.38 99 VAL A O 1
ATOM 812 N N . ASP A 1 100 ? -1.632 8.023 -31.366 1.00 65.75 100 ASP A N 1
ATOM 813 C CA . ASP A 1 100 ? -1.377 9.366 -31.919 1.00 65.75 100 ASP A CA 1
ATOM 814 C C . ASP A 1 100 ? -1.150 9.318 -33.446 1.00 65.75 100 ASP A C 1
ATOM 816 O O . ASP A 1 100 ? -1.787 10.060 -34.189 1.00 65.75 100 ASP A O 1
ATOM 820 N N . ASP A 1 101 ? -0.361 8.355 -33.945 1.00 60.84 101 ASP A N 1
ATOM 821 C CA . ASP A 1 101 ? -0.121 8.185 -35.392 1.00 60.84 101 ASP A CA 1
ATOM 822 C C . ASP A 1 101 ? -1.403 7.882 -36.204 1.00 60.84 101 ASP A C 1
ATOM 824 O O . ASP A 1 101 ? -1.452 8.101 -37.416 1.00 60.84 101 ASP A O 1
ATOM 828 N N . LYS A 1 102 ? -2.445 7.321 -35.573 1.00 60.53 102 LYS A N 1
ATOM 829 C CA . LYS A 1 102 ? -3.719 6.996 -36.241 1.00 60.53 102 LYS A CA 1
ATOM 830 C C . LYS A 1 102 ? -4.688 8.167 -36.272 1.00 60.53 102 LYS A C 1
ATOM 832 O O . LYS A 1 102 ? -5.499 8.225 -37.197 1.00 60.53 102 LYS A O 1
ATOM 837 N N . ASP A 1 103 ? -4.610 9.059 -35.294 1.00 58.47 103 ASP A N 1
ATOM 838 C CA . ASP A 1 103 ? -5.434 10.264 -35.252 1.00 58.47 103 ASP A CA 1
ATOM 839 C C . ASP A 1 103 ? -4.937 11.295 -36.281 1.00 58.47 103 ASP A C 1
ATOM 841 O O . ASP A 1 103 ? -5.755 11.933 -36.943 1.00 58.47 103 ASP A O 1
ATOM 845 N N . ASP A 1 104 ? -3.625 11.342 -36.543 1.00 57.75 104 ASP A N 1
ATOM 846 C CA . ASP A 1 104 ? -3.031 12.168 -37.607 1.00 57.75 104 ASP A CA 1
ATOM 847 C C . ASP A 1 104 ? -3.269 11.612 -39.026 1.00 57.75 104 ASP A C 1
ATOM 849 O O . ASP A 1 104 ? -3.280 12.361 -40.002 1.00 57.75 104 ASP A O 1
ATOM 853 N N . ALA A 1 105 ? -3.483 10.299 -39.169 1.00 57.75 105 ALA A N 1
ATOM 854 C CA . ALA A 1 105 ? -3.732 9.648 -40.461 1.00 57.75 105 ALA A CA 1
ATOM 855 C C . ALA A 1 105 ? -5.211 9.665 -40.909 1.00 57.75 105 ALA A C 1
ATOM 857 O O . ALA A 1 105 ? -5.515 9.222 -42.018 1.00 57.75 105 ALA A O 1
ATOM 858 N N . ASN A 1 106 ? -6.126 10.137 -40.055 1.00 55.22 106 ASN A N 1
ATOM 859 C CA . ASN A 1 106 ? -7.574 10.186 -40.305 1.00 55.22 106 ASN A CA 1
ATOM 860 C C . ASN A 1 106 ? -8.118 11.615 -40.529 1.00 55.22 106 ASN A C 1
ATOM 862 O O . ASN A 1 106 ? -9.339 11.803 -40.519 1.00 55.22 106 ASN A O 1
ATOM 866 N N . ILE A 1 107 ? -7.238 12.602 -40.741 1.00 48.53 107 ILE A N 1
ATOM 867 C CA . ILE A 1 107 ? -7.569 13.996 -41.097 1.00 48.53 107 ILE A CA 1
ATOM 868 C C . ILE A 1 107 ? -7.231 14.264 -42.566 1.00 48.53 107 ILE A C 1
ATOM 870 O O . ILE A 1 107 ? -6.120 13.891 -43.004 1.00 48.53 107 ILE A O 1
#

Organism: Parasteatoda tepidariorum (NCBI:txid114398)

pLDDT: mean 83.36, std 9.82, range [48.53, 94.06]

Foldseek 3Di:
DDDPVVVVVVVVVCCVVPVPLVVQLVVLVVQLVVLLVVQPDPDDADDPVVSVVSLVVSQVSCVVSVVDCVVCVVPSVVSSVSNDHPVVVVVVVVVVVVVVVVVVVVD

Radius of gyration: 21.19 Å; chains: 1; bounding box: 42×27×74 Å

InterPro domains:
  IPR005312 Domain of unknown function DUF1759 [PF03564] (3-96)